Protein AF-U2PX57-F1 (afdb_monomer)

Foldseek 3Di:
DDDDDDDDDDDDDPDDDDDDPPDDDDDDDDDDFDKWKKFWDADPNAIAIETEDEVVLVPDPVSVVVVCVVCCVVPPPHWYKYWYADPVRDIDIDTDPVVNVVVVPDDPVVTPMDMDTD

Mean predicted aligned error: 12.51 Å

Nearest PDB structures (foldseek):
  3p1z-assembly2_G  TM=6.744E-01  e=1.313E-02  Aeropyrum pernix
  2zyz-assembly1_A  TM=5.178E-01  e=3.050E-02  Pyrobaculum aerophilum
  3iey-assembly1_B  TM=5.693E-01  e=1.446E-01  Nanoarchaeum equitans
  8hmy-a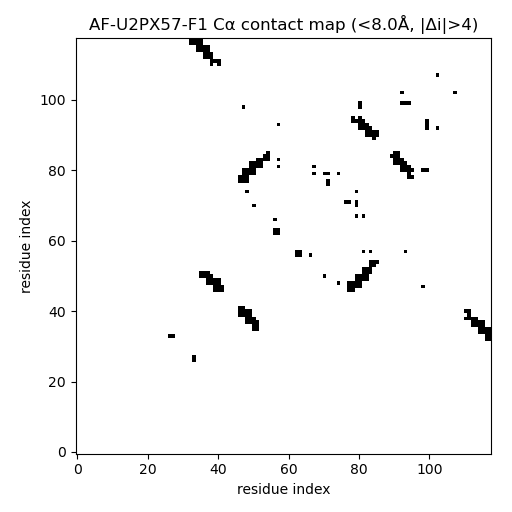ssembly1_B  TM=4.972E-01  e=5.286E-01  Homo sapiens
  6z9u-assembly1_C  TM=5.579E-01  e=1.228E+00  Homo sapiens

Sequence (118 aa):
MLTKYNKLNLKLYIFSFTCRYLLKYIIQKGGAMATFDGALIKEQGVTFAIVVVKPSVLNSSSKIKEARESFGRFFPNVPIVLMAQNSNGIPRYQGRTDIVKFLANVHPSRIPWKRYTY

Organism: Leptotrichia wadei (strain F0279) (NCBI:txid888055)

Radius of gyration: 16.18 Å; Cα contacts (8 Å, |Δi|>4): 126; chains: 1; bounding box: 45×31×34 Å

Secondary structure (DSSP, 8-state):
-----------------S--S-S----SSSSS--EEEEEEEEETTEEEEEEE--TTTTT-HHHHHHHHHHHHTTSTTSPEEEEEE-TTS-EEEES-HHHHHHHHTS-GGGS--EEEE-

pLDDT: mean 71.11, std 21.37, range [27.23, 90.62]

Solvent-accessible surface area (backbone atoms only — not comparable to full-atom values): 7758 Å² total; per-residue (Å²): 133,90,85,85,87,78,90,78,80,92,75,87,81,96,70,74,86,82,90,84,89,84,84,84,89,69,84,82,89,76,101,59,82,54,58,44,47,30,29,81,46,76,53,98,90,48,57,36,33,39,34,61,47,61,49,77,37,78,74,36,74,67,45,44,52,53,50,50,59,63,50,36,76,80,40,72,98,40,58,64,29,41,31,20,53,48,99,84,68,51,78,45,70,51,53,59,66,71,59,42,58,53,50,74,78,46,63,75,86,75,54,71,72,41,81,44,74,105

Structure (mmCIF, N/CA/C/O backbone):
data_AF-U2PX57-F1
#
_entry.id   AF-U2PX57-F1
#
loop_
_atom_site.group_PDB
_atom_site.id
_atom_site.type_symbol
_atom_site.label_atom_id
_atom_site.label_alt_id
_atom_site.label_comp_id
_atom_site.label_asym_id
_atom_site.label_entity_id
_atom_site.label_seq_id
_atom_site.pdbx_PDB_ins_code
_atom_site.Cartn_x
_atom_site.Cartn_y
_atom_site.Cartn_z
_atom_site.occupancy
_atom_site.B_iso_or_equiv
_atom_site.auth_seq_id
_atom_site.auth_comp_id
_atom_site.auth_asym_id
_atom_site.auth_atom_id
_atom_site.pdbx_PDB_model_num
ATOM 1 N N . MET A 1 1 ? -26.541 10.927 13.142 1.00 32.28 1 MET A N 1
ATOM 2 C CA . MET A 1 1 ? -26.989 9.521 13.060 1.00 32.28 1 MET A CA 1
ATOM 3 C C . MET A 1 1 ? -26.607 8.957 11.700 1.00 32.28 1 MET A C 1
ATOM 5 O O . MET A 1 1 ? -26.879 9.592 10.691 1.00 32.28 1 MET A O 1
ATOM 9 N N . LEU A 1 2 ? -25.940 7.799 11.713 1.00 37.22 2 LEU A N 1
ATOM 10 C CA . LEU A 1 2 ? -25.782 6.840 10.606 1.00 37.22 2 LEU A CA 1
ATOM 11 C C . LEU A 1 2 ? -27.170 6.591 9.954 1.00 37.22 2 LEU A C 1
ATOM 13 O O . LEU A 1 2 ? -28.179 6.757 10.626 1.00 37.22 2 LEU A O 1
ATOM 17 N N . THR A 1 3 ? -27.396 6.187 8.705 1.00 38.72 3 THR A N 1
ATOM 18 C CA . THR A 1 3 ? -26.723 5.229 7.815 1.00 38.72 3 THR A CA 1
ATOM 19 C C . THR A 1 3 ? -27.594 5.189 6.548 1.00 38.72 3 THR A C 1
ATOM 21 O O . THR A 1 3 ? -28.814 5.133 6.694 1.00 38.72 3 THR A O 1
ATOM 24 N N . LYS A 1 4 ? -27.034 5.136 5.332 1.00 34.50 4 LYS A N 1
ATOM 25 C CA . LYS A 1 4 ? -27.722 4.537 4.163 1.00 34.50 4 LYS A CA 1
ATOM 26 C C . LYS A 1 4 ? -26.760 4.382 2.982 1.00 34.50 4 LYS A C 1
ATOM 28 O O . LYS A 1 4 ? -26.761 5.184 2.057 1.00 34.50 4 LYS A O 1
ATOM 33 N N . TYR A 1 5 ? -25.928 3.341 3.010 1.00 35.88 5 TYR A N 1
ATOM 34 C CA . TYR A 1 5 ? -25.342 2.828 1.771 1.00 35.88 5 TYR A CA 1
ATOM 35 C C . TYR A 1 5 ? -26.205 1.681 1.272 1.00 35.88 5 TYR A C 1
ATOM 37 O O . TYR A 1 5 ? -26.484 0.716 1.981 1.00 35.88 5 TYR A O 1
ATOM 45 N N . ASN A 1 6 ? -26.733 1.919 0.079 1.00 34.66 6 ASN A N 1
ATOM 46 C CA . ASN A 1 6 ? -27.880 1.256 -0.489 1.00 34.66 6 ASN A CA 1
ATOM 47 C C . ASN A 1 6 ? -27.465 -0.029 -1.206 1.00 34.66 6 ASN A C 1
ATOM 49 O O . ASN A 1 6 ? -26.448 -0.109 -1.892 1.00 34.66 6 ASN A O 1
ATOM 53 N N . LYS A 1 7 ? -28.318 -1.021 -1.015 1.00 41.84 7 LYS A N 1
ATOM 54 C CA . LYS A 1 7 ? -28.321 -2.363 -1.571 1.00 41.84 7 LYS A CA 1
ATOM 55 C C . LYS A 1 7 ? -28.434 -2.291 -3.098 1.00 41.84 7 LYS A C 1
ATOM 57 O O . LYS A 1 7 ? -29.490 -1.935 -3.607 1.00 41.84 7 LYS A O 1
ATOM 62 N N . LEU A 1 8 ? -27.387 -2.677 -3.828 1.00 36.06 8 LEU A N 1
ATOM 63 C CA . LEU A 1 8 ? -27.478 -2.985 -5.258 1.00 36.06 8 LEU A CA 1
ATOM 64 C C . LEU A 1 8 ? -26.941 -4.393 -5.525 1.00 36.06 8 LEU A C 1
ATOM 66 O O . LEU A 1 8 ? -25.745 -4.637 -5.614 1.00 36.06 8 LEU A O 1
ATOM 70 N N . ASN A 1 9 ? -27.911 -5.304 -5.584 1.00 27.73 9 ASN A N 1
ATOM 71 C CA . ASN A 1 9 ? -28.014 -6.438 -6.496 1.00 27.73 9 ASN A CA 1
ATOM 72 C C . ASN A 1 9 ? -26.737 -7.214 -6.836 1.00 27.73 9 ASN A C 1
ATOM 74 O O . ASN A 1 9 ? -26.102 -7.058 -7.873 1.00 27.73 9 ASN A O 1
ATOM 78 N N . LEU A 1 10 ? -26.517 -8.196 -5.973 1.00 38.50 10 LEU A N 1
ATOM 79 C CA . LEU A 1 10 ? -26.039 -9.527 -6.299 1.00 38.50 10 LEU A CA 1
ATOM 80 C C . LEU A 1 10 ? -26.907 -10.140 -7.426 1.00 38.50 10 LEU A C 1
ATOM 82 O O . LEU A 1 10 ? -28.044 -10.521 -7.158 1.00 38.50 10 LEU A O 1
ATOM 86 N N . LYS A 1 11 ? -26.399 -10.245 -8.662 1.00 30.42 11 LYS A N 1
ATOM 87 C CA . LYS A 1 11 ? -26.745 -11.322 -9.615 1.00 30.42 11 LYS A CA 1
ATOM 88 C C . LYS A 1 11 ? -25.815 -11.317 -10.841 1.00 30.42 11 LYS A C 1
ATOM 90 O O . LYS A 1 11 ? -25.720 -10.325 -11.547 1.00 30.42 11 LYS A O 1
ATOM 95 N N . LEU A 1 12 ? -25.233 -12.498 -11.073 1.00 30.44 12 LEU A N 1
ATOM 96 C CA . LEU A 1 12 ? -24.615 -13.026 -12.298 1.00 30.44 12 LEU A CA 1
ATOM 97 C C . LEU A 1 12 ? -23.355 -12.320 -12.834 1.00 30.44 12 LEU A C 1
ATOM 99 O O . LEU A 1 12 ? -23.431 -11.274 -13.458 1.00 30.44 12 LEU A O 1
ATOM 103 N N . TYR A 1 13 ? -22.206 -12.996 -12.745 1.00 27.73 13 TYR A N 1
ATOM 104 C CA . TYR A 1 13 ? -21.727 -13.804 -13.877 1.00 27.73 13 TYR A CA 1
ATOM 105 C C . TYR A 1 13 ? -20.511 -14.638 -13.447 1.00 27.73 13 TYR A C 1
ATOM 107 O O . TYR A 1 13 ? -19.417 -14.131 -13.209 1.00 27.73 13 TYR A O 1
ATOM 115 N N . ILE A 1 14 ? -20.726 -15.948 -13.340 1.00 36.34 14 ILE A N 1
ATOM 116 C CA . ILE A 1 14 ? -19.666 -16.952 -13.388 1.00 36.34 14 ILE A CA 1
ATOM 117 C C . ILE A 1 14 ? -19.171 -16.930 -14.834 1.00 36.34 14 ILE A C 1
ATOM 119 O O . ILE A 1 14 ? -19.865 -17.426 -15.714 1.00 36.34 14 ILE A O 1
ATOM 123 N N . PHE A 1 15 ? -18.021 -16.314 -15.105 1.00 27.23 15 PHE A N 1
ATOM 124 C CA . PHE A 1 15 ? -17.370 -16.429 -16.407 1.00 27.23 15 PHE A CA 1
ATOM 125 C C . PHE A 1 15 ? -15.858 -16.553 -16.223 1.00 27.23 15 PHE A C 1
ATOM 127 O O . PHE A 1 15 ? -15.189 -15.630 -15.773 1.00 27.23 15 PHE A O 1
ATOM 134 N N . SER A 1 16 ? -15.372 -17.740 -16.576 1.00 29.48 16 SER A N 1
ATOM 135 C CA . SER A 1 16 ? -14.001 -18.072 -16.955 1.00 29.48 16 SER A CA 1
ATOM 136 C C . SER A 1 16 ? -12.875 -17.661 -16.002 1.00 29.48 16 SER A C 1
ATOM 138 O O . SER A 1 16 ? -12.314 -16.569 -16.043 1.00 29.48 16 SER A O 1
ATOM 140 N N . PHE A 1 17 ? -12.447 -18.665 -15.242 1.00 45.09 17 PHE A N 1
ATOM 141 C CA . PHE A 1 17 ? -11.056 -18.901 -14.876 1.00 45.09 17 PHE A CA 1
ATOM 142 C C . PHE A 1 17 ? -10.087 -18.589 -16.038 1.00 45.09 17 PHE A C 1
ATOM 144 O O . PHE A 1 17 ? -10.403 -18.806 -17.206 1.00 45.09 17 PHE A O 1
ATOM 151 N N . THR A 1 18 ? -8.874 -18.172 -15.672 1.00 40.81 18 THR A N 1
ATOM 152 C CA . THR A 1 18 ? -7.681 -17.913 -16.503 1.00 40.81 18 THR A CA 1
ATOM 153 C C . THR A 1 18 ? -7.643 -16.611 -17.326 1.00 40.81 18 THR A C 1
ATOM 155 O O . THR A 1 18 ? -8.458 -16.342 -18.197 1.00 40.81 18 THR A O 1
ATOM 158 N N . CYS A 1 19 ? -6.574 -15.839 -17.078 1.00 34.34 19 CYS A N 1
ATOM 159 C CA . CYS A 1 19 ? -5.971 -14.874 -18.003 1.00 34.34 19 CYS A CA 1
ATOM 160 C C . CYS A 1 19 ? -6.624 -13.478 -18.160 1.00 34.34 19 CYS A C 1
ATOM 162 O O . CYS A 1 19 ? -7.148 -13.156 -19.224 1.00 34.34 19 CYS A O 1
ATOM 164 N N . ARG A 1 20 ? -6.502 -12.585 -17.150 1.00 34.97 20 ARG A N 1
ATOM 165 C CA . ARG A 1 20 ? -6.417 -11.118 -17.404 1.00 34.97 20 ARG A CA 1
ATOM 166 C C . ARG A 1 20 ? -5.948 -10.196 -16.260 1.00 34.97 20 ARG A C 1
ATOM 168 O O . ARG A 1 20 ? -6.349 -9.042 -16.216 1.00 34.97 20 ARG A O 1
ATOM 175 N N . TYR A 1 21 ? -5.043 -10.636 -15.385 1.00 41.28 21 TYR A N 1
ATOM 176 C CA . TYR A 1 21 ? -4.272 -9.699 -14.534 1.00 41.28 21 TYR A CA 1
ATOM 177 C C . TYR A 1 21 ? -2.809 -9.547 -14.989 1.00 41.28 21 TYR A C 1
ATOM 179 O O . TYR A 1 21 ? -1.967 -9.066 -14.242 1.00 41.28 21 TYR A O 1
ATOM 187 N N . LEU A 1 22 ? -2.507 -9.932 -16.238 1.00 42.06 22 LEU A N 1
ATOM 188 C CA . LEU A 1 22 ? -1.142 -10.017 -16.772 1.00 42.06 22 LEU A CA 1
ATOM 189 C C . LEU A 1 22 ? -0.724 -8.867 -17.708 1.00 42.06 22 LEU A C 1
ATOM 191 O O . LEU A 1 22 ? 0.295 -8.977 -18.376 1.00 42.06 22 LEU A O 1
ATOM 195 N N . LEU A 1 23 ? -1.457 -7.753 -17.784 1.00 38.19 23 LEU A N 1
ATOM 196 C CA . LEU A 1 23 ? -1.040 -6.626 -18.631 1.00 38.19 23 LEU A CA 1
ATOM 197 C C . LEU A 1 23 ? -1.334 -5.267 -17.990 1.00 38.19 23 LEU A C 1
ATOM 199 O O . LEU A 1 23 ? -2.334 -4.625 -18.299 1.00 38.19 23 LEU A O 1
ATOM 203 N N . LYS A 1 24 ? -0.423 -4.825 -17.115 1.00 39.84 24 LYS A N 1
ATOM 204 C CA . LYS A 1 24 ? 0.069 -3.431 -17.049 1.00 39.84 24 LYS A CA 1
ATOM 205 C C . LYS A 1 24 ? 1.236 -3.306 -16.062 1.00 39.84 24 LYS A C 1
ATOM 207 O O . LYS A 1 24 ? 1.220 -2.545 -15.107 1.00 39.84 24 LYS A O 1
ATOM 212 N N . TYR A 1 25 ? 2.286 -4.072 -16.337 1.00 43.22 25 TYR A N 1
ATOM 213 C CA . TYR A 1 25 ? 3.628 -3.822 -15.816 1.00 43.22 25 TYR A CA 1
ATOM 214 C C . TYR A 1 25 ? 4.387 -2.976 -16.853 1.00 43.22 25 TYR A C 1
ATOM 216 O O . TYR A 1 25 ? 4.858 -3.517 -17.846 1.00 43.22 25 TYR A O 1
ATOM 224 N N . ILE A 1 26 ? 4.500 -1.659 -16.651 1.00 41.84 26 ILE A N 1
ATOM 225 C CA . ILE A 1 26 ? 5.427 -0.776 -17.394 1.00 41.84 26 ILE A CA 1
ATOM 226 C C . ILE A 1 26 ? 5.985 0.223 -16.357 1.00 41.84 26 ILE A C 1
ATOM 228 O O . ILE A 1 26 ? 5.244 1.060 -15.862 1.00 41.84 26 ILE A O 1
ATOM 232 N N . ILE A 1 27 ? 7.120 -0.053 -15.694 1.00 43.47 27 ILE A N 1
ATOM 233 C CA . ILE A 1 27 ? 8.500 0.376 -16.048 1.00 43.47 27 ILE A CA 1
ATOM 234 C C . ILE A 1 27 ? 8.622 1.917 -16.056 1.00 43.47 27 ILE A C 1
ATOM 236 O O 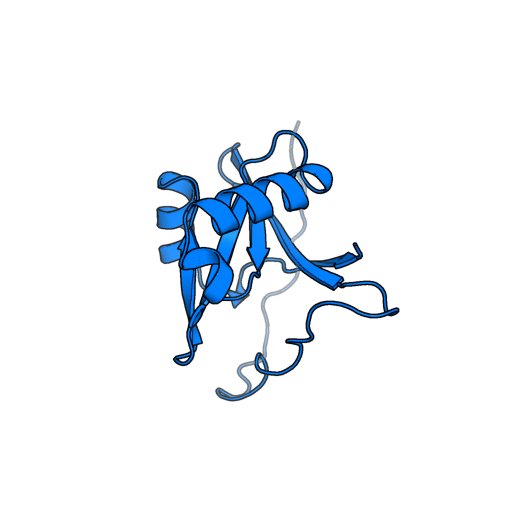. ILE A 1 27 ? 8.044 2.581 -16.896 1.00 43.47 27 ILE A O 1
ATOM 240 N N . GLN A 1 28 ? 9.137 2.533 -14.982 1.00 47.50 28 GLN A N 1
ATOM 241 C CA . GLN A 1 28 ? 10.537 2.978 -14.787 1.00 47.50 28 GLN A CA 1
ATOM 242 C C . GLN A 1 28 ? 11.167 3.754 -15.967 1.00 47.50 28 GLN A C 1
ATOM 244 O O . GLN A 1 28 ? 11.543 3.149 -16.957 1.00 47.50 28 GLN A O 1
ATOM 249 N N . LYS A 1 29 ? 11.405 5.059 -15.733 1.00 45.62 29 LYS A N 1
ATOM 250 C CA . LYS A 1 29 ? 12.325 5.989 -16.428 1.00 45.62 29 LYS A CA 1
ATOM 251 C C . LYS A 1 29 ? 12.055 6.255 -17.923 1.00 45.62 29 LYS A C 1
ATOM 253 O O . LYS A 1 29 ? 12.444 5.479 -18.781 1.00 45.62 29 LYS A O 1
ATOM 258 N N . GLY A 1 30 ? 11.523 7.451 -18.203 1.00 34.44 30 GLY A N 1
ATOM 259 C CA . GLY A 1 30 ? 11.540 8.087 -19.527 1.00 34.44 30 GLY A CA 1
ATOM 260 C C . GLY A 1 30 ? 10.190 8.680 -19.932 1.00 34.44 30 GLY A C 1
ATOM 261 O O . GLY A 1 30 ? 9.335 7.956 -20.419 1.00 34.44 30 GLY A O 1
ATOM 262 N N . GLY A 1 31 ? 10.001 9.989 -19.731 1.00 38.38 31 GLY A N 1
ATOM 263 C CA . GLY A 1 31 ? 9.091 10.845 -20.517 1.00 38.38 31 GLY A CA 1
ATOM 264 C C . GLY A 1 31 ? 7.573 10.588 -20.527 1.00 38.38 31 GLY A C 1
ATOM 265 O O . GLY A 1 31 ? 6.850 11.439 -21.028 1.00 38.38 31 GLY A O 1
ATOM 266 N N . ALA A 1 32 ? 7.061 9.489 -19.973 1.00 43.03 32 ALA A N 1
ATOM 267 C CA . ALA A 1 32 ? 5.629 9.206 -19.869 1.00 43.03 32 ALA A CA 1
ATOM 268 C C . ALA A 1 32 ? 5.235 9.127 -18.390 1.00 43.03 32 ALA A C 1
ATOM 270 O O . ALA A 1 32 ? 5.912 8.455 -17.612 1.00 43.03 32 ALA A O 1
ATOM 271 N N . MET A 1 33 ? 4.174 9.835 -17.991 1.00 53.03 33 MET A N 1
ATOM 272 C CA . MET A 1 33 ? 3.741 9.938 -16.592 1.00 53.03 33 MET A CA 1
ATOM 273 C C . MET A 1 33 ? 3.670 8.555 -15.933 1.00 53.03 33 MET A C 1
ATOM 275 O O . MET A 1 33 ? 2.876 7.702 -16.334 1.00 53.03 33 MET A O 1
ATOM 279 N N . ALA A 1 34 ? 4.538 8.315 -14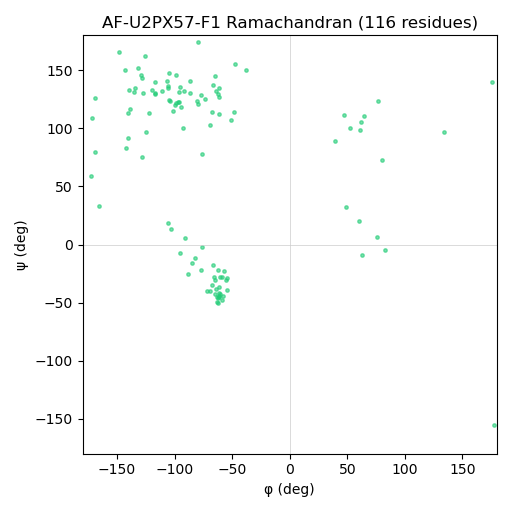.948 1.00 67.19 34 ALA A N 1
ATOM 280 C CA . ALA A 1 34 ? 4.641 7.019 -14.299 1.00 67.19 34 ALA A CA 1
ATOM 281 C C . ALA A 1 34 ? 3.354 6.763 -13.510 1.00 67.19 34 ALA A C 1
ATOM 283 O O . ALA A 1 34 ? 3.062 7.469 -12.553 1.00 67.19 34 ALA A O 1
ATOM 284 N N . THR A 1 35 ? 2.560 5.769 -13.908 1.00 79.56 35 THR A N 1
ATOM 285 C CA . THR A 1 35 ? 1.366 5.383 -13.146 1.00 79.56 35 THR A CA 1
ATOM 286 C C . THR A 1 35 ? 1.641 4.172 -12.275 1.00 79.56 35 THR A C 1
ATOM 288 O O . THR A 1 35 ? 2.363 3.270 -12.697 1.00 79.56 35 THR A O 1
ATOM 291 N N . PHE A 1 36 ? 1.023 4.113 -11.102 1.00 85.00 36 PHE A N 1
ATOM 292 C CA . PHE A 1 36 ? 1.073 2.953 -10.217 1.00 85.00 36 PHE A CA 1
ATOM 293 C C . PHE A 1 36 ? -0.326 2.576 -9.735 1.00 85.00 36 PHE A C 1
ATOM 295 O O . PHE A 1 36 ? -1.207 3.428 -9.633 1.00 85.00 36 PHE A O 1
ATOM 302 N N . ASP A 1 37 ? -0.530 1.299 -9.426 1.00 86.56 37 ASP A N 1
ATOM 303 C CA . ASP A 1 37 ? -1.778 0.828 -8.837 1.00 86.56 37 ASP A CA 1
ATOM 304 C C . ASP A 1 37 ? -1.675 0.841 -7.311 1.00 86.56 37 ASP A C 1
ATOM 306 O O . ASP A 1 37 ? -0.704 0.363 -6.715 1.00 86.56 37 ASP A O 1
ATOM 310 N N . GLY A 1 38 ? -2.695 1.392 -6.668 1.00 88.94 38 GLY A N 1
ATOM 311 C CA . GLY A 1 38 ? -2.819 1.415 -5.223 1.00 88.94 38 GLY A CA 1
ATOM 312 C C . GLY A 1 38 ? -4.273 1.365 -4.779 1.00 88.94 38 GLY A C 1
ATOM 313 O O . GLY A 1 38 ? -5.191 1.563 -5.565 1.00 88.94 38 GLY A O 1
ATOM 314 N N . ALA A 1 39 ? -4.506 1.087 -3.508 1.00 89.00 39 ALA A N 1
ATOM 315 C CA . ALA A 1 39 ? -5.837 1.056 -2.926 1.00 89.00 39 ALA A CA 1
ATOM 316 C C . ALA A 1 39 ? -5.801 1.692 -1.542 1.00 89.00 39 ALA A C 1
ATOM 318 O O . ALA A 1 39 ? -4.939 1.364 -0.730 1.00 89.00 39 ALA A O 1
ATOM 319 N N . LEU A 1 40 ? -6.749 2.584 -1.268 1.00 89.00 40 LEU A N 1
ATOM 320 C CA . LEU A 1 40 ? -6.961 3.145 0.061 1.00 89.00 40 LEU A CA 1
ATOM 321 C C . LEU A 1 40 ? -8.148 2.423 0.695 1.00 89.00 40 LEU A C 1
ATOM 323 O O . LEU A 1 40 ? -9.268 2.519 0.191 1.00 89.00 40 LEU A O 1
ATOM 327 N N . ILE A 1 41 ? -7.892 1.693 1.775 1.00 87.94 41 ILE A N 1
ATOM 328 C CA . ILE A 1 41 ? -8.891 0.891 2.480 1.00 87.94 41 ILE A CA 1
ATOM 329 C C . ILE A 1 41 ? -9.052 1.450 3.889 1.00 87.94 41 ILE A C 1
ATOM 331 O O . ILE A 1 41 ? -8.076 1.827 4.536 1.00 87.94 41 ILE A O 1
ATOM 335 N N . LYS A 1 42 ? -10.294 1.500 4.367 1.00 87.56 42 LYS A N 1
ATOM 336 C CA . LYS A 1 42 ? -10.622 1.834 5.750 1.00 87.56 42 LYS A CA 1
ATOM 337 C C . LYS A 1 42 ? -11.417 0.682 6.342 1.00 87.56 42 LYS A C 1
ATOM 339 O O . LYS A 1 42 ? -12.545 0.453 5.924 1.00 87.56 42 LYS A O 1
ATOM 344 N N . GLU A 1 43 ? -10.825 -0.008 7.305 1.00 82.81 43 GLU A N 1
ATOM 345 C CA . GLU 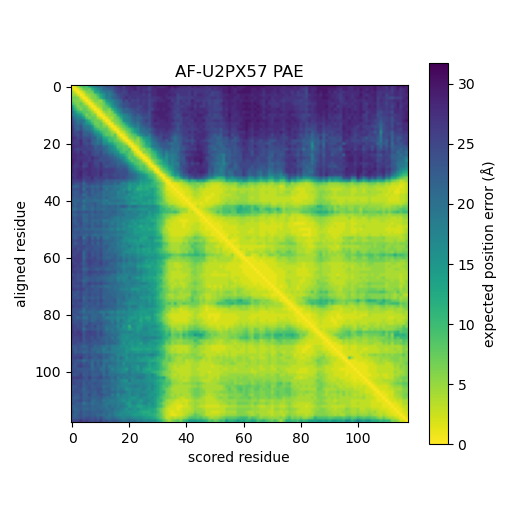A 1 43 ? -11.395 -1.202 7.927 1.00 82.81 43 GLU A CA 1
ATOM 346 C C . GLU A 1 43 ? -11.248 -1.108 9.445 1.00 82.81 43 GLU A C 1
ATOM 348 O O . GLU A 1 43 ? -10.193 -0.712 9.934 1.00 82.81 43 GLU A O 1
ATOM 353 N N . GLN A 1 44 ? -12.305 -1.430 10.199 1.00 79.44 44 GLN A N 1
ATOM 354 C CA . GLN A 1 44 ? -12.295 -1.413 11.677 1.00 79.44 44 GLN A CA 1
ATOM 355 C C . GLN A 1 44 ? -11.718 -0.122 12.312 1.00 79.44 44 GLN A C 1
ATOM 357 O O . GLN A 1 44 ? -11.101 -0.149 13.372 1.00 79.44 44 GLN A O 1
ATOM 362 N N . GLY A 1 45 ? -11.888 1.031 11.655 1.00 81.62 45 GLY A N 1
ATOM 363 C CA . GLY A 1 45 ? -11.339 2.315 12.117 1.00 81.62 45 GLY A CA 1
ATOM 364 C C . GLY A 1 45 ? -9.869 2.567 11.752 1.00 81.62 45 GLY A C 1
ATOM 365 O O . GLY A 1 45 ? -9.386 3.681 11.939 1.00 81.62 45 GLY A O 1
ATOM 366 N N . VAL A 1 46 ? -9.179 1.597 11.151 1.00 83.12 46 VAL A N 1
ATOM 367 C CA . VAL A 1 46 ? -7.817 1.739 10.624 1.00 83.12 46 VAL A CA 1
ATOM 368 C C . VAL A 1 46 ? -7.886 2.046 9.131 1.00 83.12 46 VAL A C 1
ATOM 370 O O . VAL A 1 46 ? -8.452 1.291 8.345 1.00 83.12 46 VAL A O 1
ATOM 373 N N . THR A 1 47 ? -7.301 3.171 8.724 1.00 88.81 47 THR A N 1
ATOM 374 C CA . THR A 1 47 ? -7.121 3.493 7.301 1.00 88.81 47 THR A CA 1
ATOM 375 C C . THR A 1 47 ? -5.723 3.069 6.889 1.00 88.81 47 THR A C 1
ATOM 377 O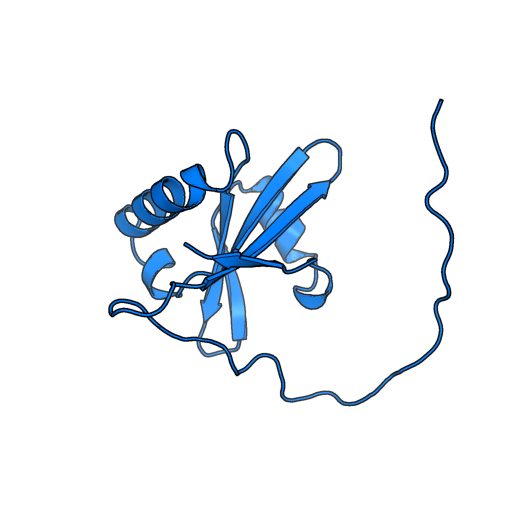 O . THR A 1 47 ? -4.770 3.387 7.594 1.00 88.81 47 THR A O 1
ATOM 380 N N . PHE A 1 48 ? -5.586 2.350 5.780 1.00 89.25 48 PHE A N 1
ATOM 381 C CA . PHE A 1 48 ? -4.299 1.915 5.250 1.00 89.25 48 PHE A CA 1
ATOM 382 C C . PHE A 1 48 ? -4.274 1.952 3.725 1.00 89.25 48 PHE A C 1
ATOM 384 O O . PHE A 1 48 ? -5.295 1.777 3.056 1.00 89.25 48 PHE A O 1
ATOM 391 N N . ALA A 1 49 ? -3.086 2.189 3.180 1.00 90.62 49 ALA A N 1
ATOM 392 C CA . ALA A 1 49 ? -2.847 2.220 1.749 1.00 90.62 49 ALA A CA 1
ATOM 393 C C . ALA A 1 49 ? -2.098 0.956 1.329 1.00 90.62 49 ALA A C 1
ATOM 395 O O . ALA A 1 49 ? -1.147 0.539 1.989 1.00 90.62 49 ALA A O 1
ATOM 396 N N . ILE A 1 50 ? -2.511 0.356 0.221 1.00 89.75 50 ILE A N 1
ATOM 397 C CA . ILE A 1 50 ? -1.817 -0.750 -0.435 1.00 89.75 50 ILE A CA 1
ATOM 398 C C . ILE A 1 50 ? -1.258 -0.212 -1.739 1.00 89.75 50 ILE A C 1
ATOM 400 O O . ILE A 1 50 ? -1.989 0.424 -2.492 1.00 89.75 50 ILE A O 1
ATOM 404 N N . VAL A 1 51 ? 0.011 -0.477 -2.021 1.00 89.19 51 VAL A N 1
ATOM 405 C CA . VAL A 1 51 ? 0.652 -0.059 -3.270 1.00 89.19 51 VAL A CA 1
ATOM 406 C C . VAL A 1 51 ? 1.304 -1.258 -3.936 1.00 89.19 51 VAL A C 1
ATOM 408 O O . VAL A 1 51 ? 2.056 -1.993 -3.290 1.00 89.19 51 VAL A O 1
ATOM 411 N N . VAL A 1 52 ? 1.026 -1.444 -5.226 1.00 87.56 52 VAL A N 1
ATOM 412 C CA . VAL A 1 52 ? 1.646 -2.495 -6.031 1.00 87.56 52 VAL A CA 1
ATOM 413 C C . VAL A 1 52 ? 3.038 -2.039 -6.461 1.00 87.56 52 VAL A C 1
ATOM 415 O O . VAL A 1 52 ? 3.205 -1.018 -7.127 1.00 87.56 52 VAL A O 1
ATOM 418 N N . VAL A 1 53 ? 4.053 -2.808 -6.081 1.00 86.50 53 VAL A N 1
ATOM 419 C CA . VAL A 1 53 ? 5.460 -2.566 -6.404 1.00 86.50 53 VAL A CA 1
ATOM 420 C C . VAL A 1 53 ? 6.086 -3.786 -7.068 1.00 86.50 53 VAL A C 1
ATOM 422 O O . VAL A 1 53 ? 5.594 -4.911 -6.970 1.00 86.50 53 VAL A O 1
ATOM 425 N N . LYS A 1 54 ? 7.228 -3.570 -7.727 1.00 83.25 54 LYS A N 1
ATOM 426 C CA . LYS A 1 54 ? 8.018 -4.672 -8.279 1.00 83.25 54 LYS A CA 1
ATOM 427 C C . LYS A 1 54 ? 8.559 -5.557 -7.145 1.00 83.25 54 LYS A C 1
ATOM 429 O O . LYS A 1 54 ? 8.997 -5.020 -6.125 1.00 83.25 54 LYS A O 1
ATOM 434 N N . PRO A 1 55 ? 8.661 -6.885 -7.334 1.00 84.19 55 PRO A N 1
ATOM 435 C CA . PRO A 1 55 ? 9.234 -7.786 -6.327 1.00 84.19 55 PRO A CA 1
ATOM 436 C C . PRO A 1 55 ? 10.681 -7.429 -5.960 1.00 84.19 55 PRO A C 1
ATOM 438 O O . PRO A 1 55 ? 11.087 -7.613 -4.816 1.00 84.19 55 PRO A O 1
ATOM 441 N N . SER A 1 56 ? 11.433 -6.821 -6.884 1.00 82.69 56 SER A N 1
ATOM 442 C CA . SER A 1 56 ? 12.792 -6.324 -6.639 1.00 82.69 56 SER A CA 1
ATOM 443 C C . SER A 1 56 ? 12.882 -5.222 -5.580 1.00 82.69 56 SER A C 1
ATOM 445 O O . SER A 1 56 ? 13.952 -5.028 -5.006 1.00 82.69 56 SER A O 1
ATOM 447 N N . VAL A 1 57 ? 11.783 -4.512 -5.302 1.00 83.44 57 VAL A N 1
ATOM 448 C CA . VAL A 1 57 ? 11.707 -3.523 -4.218 1.00 83.44 57 VAL A CA 1
ATOM 449 C C . VAL A 1 57 ? 11.688 -4.228 -2.867 1.00 83.44 57 VAL A C 1
ATOM 451 O O . VAL A 1 57 ? 12.388 -3.806 -1.956 1.00 83.44 57 VAL A O 1
ATOM 454 N N . LEU A 1 58 ? 10.962 -5.345 -2.753 1.00 83.00 58 LEU A N 1
ATOM 455 C CA . LEU A 1 58 ? 10.842 -6.104 -1.505 1.00 83.00 58 LEU A CA 1
ATOM 456 C C . LEU A 1 58 ? 12.083 -6.949 -1.171 1.00 83.00 58 LEU A C 1
ATOM 458 O O . LEU A 1 58 ? 12.085 -7.631 -0.150 1.00 83.00 58 LEU A O 1
ATOM 462 N N . ASN A 1 59 ? 13.108 -6.967 -2.025 1.00 84.31 59 ASN A N 1
ATOM 463 C CA . ASN A 1 59 ? 14.323 -7.758 -1.802 1.00 84.31 59 ASN A CA 1
ATOM 464 C C . ASN A 1 59 ? 15.362 -7.044 -0.928 1.00 84.31 59 ASN A C 1
ATOM 466 O O . ASN A 1 59 ? 16.276 -7.691 -0.427 1.00 84.31 59 ASN A O 1
ATOM 470 N N . SER A 1 60 ? 15.248 -5.727 -0.740 1.00 83.94 60 SER A N 1
ATOM 471 C CA . SER A 1 60 ? 16.216 -4.945 0.036 1.00 83.94 60 SER A CA 1
ATOM 472 C C . SER A 1 60 ? 15.496 -3.992 0.980 1.00 83.94 60 SER A C 1
ATOM 474 O O . SER A 1 60 ? 14.626 -3.233 0.555 1.00 83.94 60 SER A O 1
ATOM 476 N N . SER A 1 61 ? 15.901 -3.976 2.251 1.00 83.88 61 SER A N 1
ATOM 477 C CA . SER A 1 61 ? 15.368 -3.057 3.268 1.00 83.88 61 SER A CA 1
ATOM 478 C C . SER A 1 61 ? 15.480 -1.588 2.843 1.00 83.88 61 SER A C 1
ATOM 480 O O . SER A 1 61 ? 14.530 -0.827 3.022 1.00 83.88 61 SER A O 1
ATOM 482 N N . SER A 1 62 ? 16.585 -1.208 2.195 1.00 84.50 62 SER A N 1
ATOM 483 C CA . SER A 1 62 ? 16.803 0.150 1.683 1.00 84.50 62 SER A CA 1
ATOM 484 C C . SER A 1 62 ? 15.765 0.555 0.631 1.00 84.50 62 SER A C 1
ATOM 486 O O . SER A 1 62 ? 15.171 1.624 0.737 1.00 84.50 62 SER A O 1
ATOM 488 N N . LYS A 1 63 ? 15.467 -0.328 -0.334 1.00 83.88 63 LYS A N 1
ATOM 489 C CA . LYS A 1 63 ? 14.459 -0.073 -1.381 1.00 83.88 63 LYS A CA 1
ATOM 490 C C . LYS A 1 63 ? 13.045 -0.016 -0.819 1.00 83.88 63 LYS A C 1
ATOM 492 O O . LYS A 1 63 ? 12.223 0.764 -1.285 1.00 83.88 63 LYS A O 1
ATOM 497 N N . ILE A 1 64 ? 12.756 -0.823 0.201 1.00 84.88 64 ILE A N 1
ATOM 498 C CA . ILE A 1 64 ? 11.480 -0.769 0.922 1.00 84.88 64 ILE A CA 1
ATOM 499 C C . ILE A 1 64 ? 11.299 0.603 1.584 1.00 84.88 64 ILE A C 1
ATOM 501 O O . ILE A 1 64 ? 10.210 1.174 1.501 1.00 84.88 64 ILE A O 1
ATOM 505 N N . LYS A 1 65 ? 12.346 1.131 2.233 1.00 85.81 65 LYS A N 1
ATOM 506 C CA . LYS A 1 65 ? 12.317 2.462 2.858 1.00 85.81 65 LYS A CA 1
ATOM 507 C C . LYS A 1 65 ? 12.099 3.554 1.811 1.00 85.81 65 LYS A C 1
ATOM 509 O O . LYS A 1 65 ? 11.168 4.337 1.953 1.00 85.81 65 LYS A O 1
ATOM 514 N N . GLU A 1 66 ? 12.871 3.524 0.728 1.00 85.69 66 GLU A N 1
ATOM 515 C CA . GLU A 1 66 ? 12.764 4.469 -0.392 1.00 85.69 66 GLU A CA 1
ATOM 516 C C . GLU A 1 66 ? 11.364 4.459 -1.032 1.00 85.69 66 GLU A C 1
ATOM 518 O O . GLU A 1 66 ? 10.768 5.510 -1.275 1.00 85.69 66 GL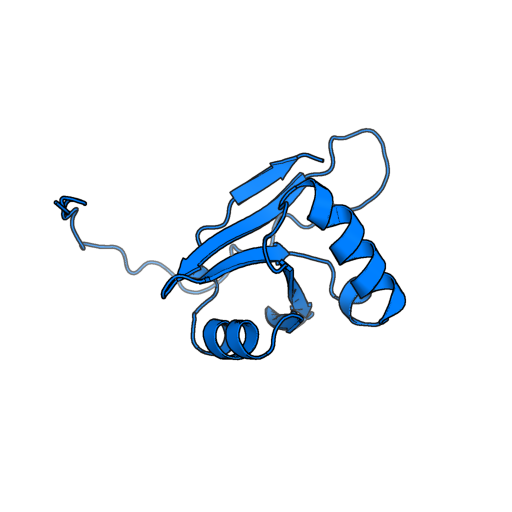U A O 1
ATOM 523 N N . ALA A 1 67 ? 10.798 3.269 -1.257 1.00 85.44 67 ALA A N 1
ATOM 524 C CA . ALA A 1 67 ? 9.448 3.126 -1.786 1.00 85.44 67 ALA A CA 1
ATOM 525 C C . ALA A 1 67 ? 8.408 3.713 -0.825 1.00 85.44 67 ALA A C 1
ATOM 527 O O . ALA A 1 67 ? 7.533 4.462 -1.253 1.00 85.44 67 ALA A O 1
ATOM 528 N N . ARG A 1 68 ? 8.510 3.427 0.479 1.00 86.56 68 ARG A N 1
ATOM 529 C CA . ARG A 1 68 ? 7.599 4.002 1.481 1.00 86.56 68 ARG A CA 1
ATOM 530 C C . ARG A 1 68 ? 7.687 5.521 1.545 1.00 86.56 68 ARG A C 1
ATOM 532 O O . ARG A 1 68 ? 6.648 6.162 1.621 1.00 86.56 68 ARG A O 1
ATOM 539 N N . GLU A 1 69 ? 8.886 6.089 1.483 1.00 84.81 69 GLU A N 1
ATOM 540 C CA . GLU A 1 69 ? 9.081 7.543 1.462 1.00 84.81 69 GLU A CA 1
ATOM 541 C C . GLU A 1 69 ? 8.488 8.168 0.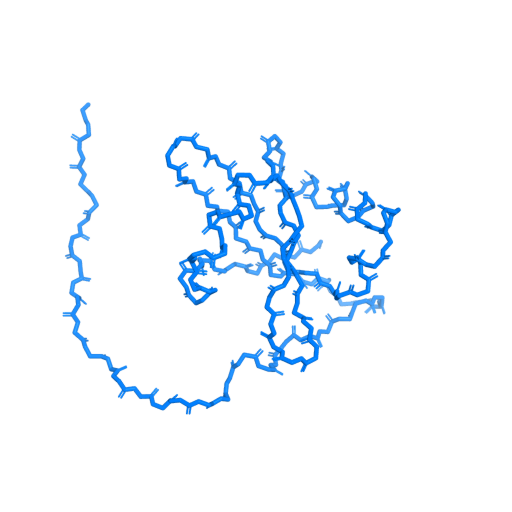188 1.00 84.81 69 GLU A C 1
ATOM 543 O O . GLU A 1 69 ? 7.774 9.168 0.259 1.00 84.81 69 GLU A O 1
ATOM 548 N N . SER A 1 70 ? 8.697 7.530 -0.968 1.00 83.44 70 SER A N 1
ATOM 549 C CA . SER A 1 70 ? 8.143 7.972 -2.254 1.00 83.44 70 SER A CA 1
ATOM 550 C C . SER A 1 70 ? 6.612 7.950 -2.267 1.00 83.44 70 SER A C 1
ATOM 552 O O . SER A 1 70 ? 5.983 8.923 -2.678 1.00 83.44 70 SER A O 1
ATOM 554 N N . PHE A 1 71 ? 6.003 6.863 -1.781 1.00 84.25 71 PHE A N 1
ATOM 555 C CA . PHE A 1 71 ? 4.546 6.725 -1.714 1.00 84.25 71 PHE A CA 1
ATOM 556 C C . PHE A 1 71 ? 3.915 7.505 -0.554 1.00 84.25 71 PHE A C 1
ATOM 558 O O . PHE A 1 71 ? 2.742 7.862 -0.633 1.00 84.25 71 PHE A O 1
ATOM 565 N N . GLY A 1 72 ? 4.688 7.836 0.484 1.00 82.69 72 GLY A N 1
ATOM 566 C CA . GLY A 1 72 ? 4.260 8.676 1.607 1.00 82.69 72 GLY A CA 1
ATOM 567 C C . GLY A 1 72 ? 3.730 10.038 1.170 1.00 82.69 72 GLY A C 1
ATOM 568 O O . GLY A 1 72 ? 2.801 10.559 1.779 1.00 82.69 72 GLY A O 1
ATOM 569 N N . ARG A 1 73 ? 4.248 10.572 0.057 1.00 81.38 73 ARG A N 1
ATOM 570 C CA . ARG A 1 73 ? 3.774 11.827 -0.548 1.00 81.38 73 ARG A CA 1
ATOM 571 C C . ARG A 1 73 ? 2.333 11.741 -1.062 1.00 81.38 73 ARG A C 1
ATOM 573 O O . ARG A 1 73 ? 1.628 12.741 -1.041 1.00 81.38 73 ARG A O 1
ATOM 580 N N . PHE A 1 74 ? 1.894 10.558 -1.496 1.00 78.62 74 PHE A N 1
ATOM 581 C CA . PHE A 1 74 ? 0.539 10.323 -2.008 1.00 78.62 74 PHE A CA 1
ATOM 582 C C . PHE A 1 74 ? -0.452 9.942 -0.901 1.00 78.62 74 PHE A C 1
ATOM 584 O O . PHE A 1 74 ? -1.653 10.167 -1.042 1.00 78.62 74 PHE A O 1
ATOM 591 N N . PHE A 1 75 ? 0.040 9.368 0.199 1.00 82.12 75 PHE A N 1
ATOM 592 C CA . PHE A 1 75 ? -0.776 8.880 1.312 1.00 82.12 75 PHE A CA 1
ATOM 593 C C . PHE A 1 75 ? -0.276 9.454 2.650 1.00 82.12 75 PHE A C 1
ATOM 595 O O . PHE A 1 75 ? 0.366 8.739 3.427 1.00 82.12 75 PHE A O 1
ATOM 602 N N . PRO A 1 76 ? -0.552 10.738 2.948 1.00 77.44 76 PRO A N 1
ATOM 603 C CA . PRO A 1 76 ? -0.115 11.358 4.195 1.00 77.44 76 PRO A CA 1
ATOM 604 C C . PRO A 1 76 ? -0.826 10.732 5.403 1.00 77.44 76 PRO A C 1
ATOM 606 O O . PRO A 1 76 ? -2.036 10.522 5.377 1.00 77.44 76 PRO A O 1
ATOM 609 N N . ASN A 1 77 ? -0.080 10.468 6.483 1.00 81.56 77 ASN A N 1
ATOM 610 C CA . ASN A 1 77 ? -0.584 9.935 7.764 1.00 81.56 77 ASN A CA 1
ATOM 611 C C . ASN A 1 77 ? -1.281 8.563 7.694 1.00 81.56 77 ASN A C 1
ATOM 613 O O . ASN A 1 77 ? -2.033 8.199 8.598 1.00 81.56 77 ASN A O 1
ATOM 617 N N . VAL A 1 78 ? -1.027 7.781 6.643 1.00 86.06 78 VAL A N 1
ATOM 6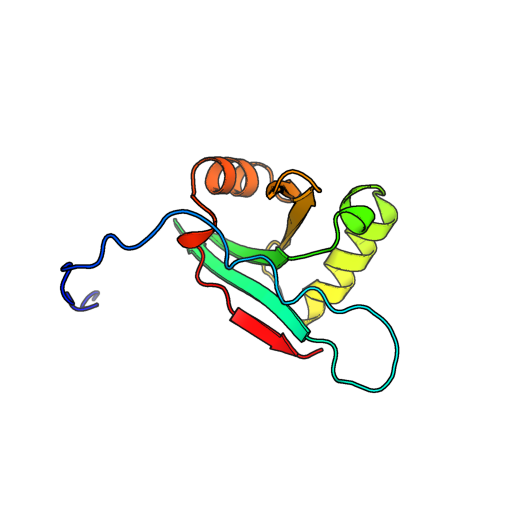18 C CA . VAL A 1 78 ? -1.628 6.458 6.454 1.00 86.06 78 VAL A CA 1
ATOM 619 C C . VAL A 1 78 ? -0.524 5.393 6.394 1.00 86.06 78 VAL A C 1
ATOM 621 O O . VAL A 1 78 ? 0.456 5.575 5.672 1.00 86.06 78 VAL A O 1
ATOM 624 N N . PRO A 1 79 ? -0.637 4.262 7.118 1.00 87.00 79 PRO A N 1
ATOM 625 C CA . PRO A 1 79 ? 0.298 3.151 6.981 1.00 87.00 79 PRO A CA 1
ATOM 626 C C . PRO A 1 79 ? 0.270 2.581 5.557 1.00 87.00 79 PRO A C 1
ATOM 628 O O . PRO A 1 79 ? -0.783 2.198 5.044 1.00 87.00 79 PRO A O 1
ATOM 631 N N . ILE A 1 80 ? 1.452 2.495 4.940 1.00 90.19 80 ILE A N 1
ATOM 632 C CA . ILE A 1 80 ? 1.635 1.996 3.574 1.00 90.19 80 ILE A CA 1
ATOM 633 C C . ILE A 1 80 ? 2.094 0.540 3.611 1.00 90.19 80 ILE A C 1
ATOM 635 O O . ILE A 1 80 ? 3.166 0.204 4.132 1.00 90.19 80 ILE A O 1
ATOM 639 N N . VAL A 1 81 ? 1.288 -0.323 3.005 1.00 90.31 81 VAL A N 1
ATOM 640 C CA . VAL A 1 81 ? 1.598 -1.723 2.743 1.00 90.31 81 VAL A CA 1
ATOM 641 C C . VAL A 1 81 ? 2.055 -1.858 1.301 1.00 90.31 81 VAL A C 1
ATOM 643 O O . VAL A 1 81 ? 1.335 -1.529 0.361 1.00 90.31 81 VAL A O 1
ATOM 646 N N . LEU A 1 82 ? 3.267 -2.371 1.125 1.00 90.56 82 LEU A N 1
ATOM 647 C CA . LEU A 1 82 ? 3.791 -2.693 -0.192 1.00 90.56 82 LEU A CA 1
ATOM 648 C C . LEU A 1 82 ? 3.348 -4.105 -0.560 1.00 90.56 82 LEU A C 1
ATOM 650 O O . LEU A 1 82 ? 3.512 -5.036 0.228 1.00 90.56 82 LEU A O 1
ATOM 654 N N . MET A 1 83 ? 2.799 -4.261 -1.754 1.00 89.19 83 MET A N 1
ATOM 655 C CA . MET A 1 83 ? 2.398 -5.540 -2.320 1.00 89.19 83 MET A CA 1
ATOM 656 C C . MET A 1 83 ? 3.227 -5.793 -3.572 1.00 89.19 83 MET A C 1
ATOM 658 O O . MET A 1 83 ? 3.321 -4.928 -4.434 1.00 89.19 83 MET A O 1
ATOM 662 N N . ALA A 1 84 ? 3.836 -6.966 -3.684 1.00 87.38 84 ALA A N 1
ATOM 663 C CA . ALA A 1 84 ? 4.482 -7.396 -4.916 1.00 87.38 84 ALA A CA 1
ATOM 664 C C . ALA A 1 84 ? 3.994 -8.783 -5.301 1.00 87.38 84 ALA A C 1
ATOM 666 O O . ALA A 1 84 ? 3.769 -9.625 -4.439 1.00 87.38 84 ALA A O 1
ATOM 667 N N . GLN A 1 85 ? 3.876 -9.045 -6.594 1.00 83.69 85 GLN A N 1
ATOM 668 C CA . GLN A 1 85 ? 3.630 -10.393 -7.096 1.00 83.69 85 GLN A CA 1
ATOM 669 C C . GLN A 1 85 ? 4.961 -11.037 -7.475 1.00 83.69 85 GLN A C 1
ATOM 671 O O . GLN A 1 85 ? 5.819 -10.391 -8.083 1.00 83.69 85 GLN A O 1
ATOM 676 N N . ASN A 1 86 ? 5.151 -12.299 -7.090 1.00 79.25 86 ASN A N 1
ATOM 677 C CA . ASN A 1 86 ? 6.258 -13.099 -7.606 1.00 79.25 86 ASN A CA 1
ATOM 678 C C . ASN A 1 86 ? 5.929 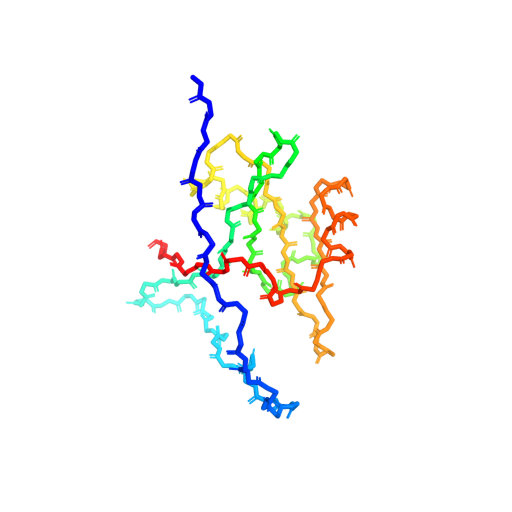-13.641 -9.012 1.00 79.25 86 ASN A C 1
ATOM 680 O O . ASN A 1 86 ? 4.808 -13.501 -9.501 1.00 79.25 86 ASN A O 1
ATOM 684 N N . SER A 1 87 ? 6.902 -14.290 -9.655 1.00 76.75 87 SER A N 1
ATOM 685 C CA . SER A 1 87 ? 6.726 -14.944 -10.964 1.00 76.75 87 SER A CA 1
ATOM 686 C C . SER A 1 87 ? 5.613 -15.997 -10.984 1.00 76.75 87 SER A C 1
ATOM 688 O O . SER A 1 87 ? 5.065 -16.286 -12.040 1.00 76.75 87 SER A O 1
ATOM 690 N N . ASN A 1 88 ? 5.255 -16.539 -9.818 1.00 75.94 88 ASN A N 1
ATOM 691 C CA . ASN A 1 88 ? 4.228 -17.565 -9.657 1.00 75.94 88 ASN A CA 1
ATOM 692 C C . ASN A 1 88 ? 2.833 -16.955 -9.407 1.00 75.94 88 ASN A C 1
ATOM 694 O O . ASN A 1 88 ? 1.890 -17.682 -9.112 1.00 75.94 88 ASN A O 1
ATOM 698 N N . GLY A 1 89 ? 2.696 -15.623 -9.471 1.00 73.81 89 GLY A N 1
ATOM 699 C CA . GLY A 1 89 ? 1.439 -14.907 -9.229 1.00 73.81 89 GLY A CA 1
ATOM 700 C C . GLY A 1 89 ? 1.033 -14.800 -7.755 1.00 73.81 89 GLY A C 1
ATOM 701 O O . GLY A 1 89 ? -0.052 -14.304 -7.453 1.00 73.81 89 GLY A O 1
ATOM 702 N N . ILE A 1 90 ? 1.890 -15.228 -6.825 1.00 79.81 90 ILE A N 1
ATOM 703 C CA . ILE A 1 90 ? 1.623 -15.184 -5.386 1.00 79.81 90 ILE A CA 1
ATOM 704 C C . ILE A 1 90 ? 1.897 -13.761 -4.873 1.00 79.81 90 ILE A C 1
ATOM 706 O O . ILE A 1 90 ? 3.017 -13.255 -5.037 1.00 79.81 90 ILE A O 1
ATOM 710 N N . PRO A 1 91 ? 0.907 -13.101 -4.242 1.00 82.75 91 PRO A N 1
ATOM 711 C CA . PRO A 1 91 ? 1.087 -11.785 -3.653 1.00 82.75 91 PRO A CA 1
ATOM 712 C C . PRO A 1 91 ? 1.907 -11.884 -2.360 1.00 82.75 91 PRO A C 1
ATOM 714 O O . PRO A 1 91 ? 1.550 -12.596 -1.423 1.00 82.75 91 PRO A O 1
ATOM 717 N N . ARG A 1 92 ? 3.002 -11.130 -2.290 1.00 87.31 92 ARG A N 1
ATOM 718 C CA . ARG A 1 92 ? 3.801 -10.911 -1.086 1.00 87.31 92 ARG A CA 1
ATOM 719 C C . ARG A 1 92 ? 3.525 -9.513 -0.556 1.00 87.31 92 ARG A C 1
ATOM 721 O O . ARG A 1 92 ? 3.704 -8.529 -1.271 1.00 87.31 92 ARG A O 1
ATOM 728 N N . TYR A 1 93 ? 3.125 -9.435 0.705 1.00 88.50 93 TYR A N 1
ATOM 729 C CA . TYR A 1 93 ? 2.827 -8.177 1.380 1.00 88.50 93 TYR A CA 1
ATOM 730 C C . TYR A 1 93 ? 3.926 -7.830 2.377 1.00 88.50 93 TYR A C 1
ATOM 732 O O . TYR A 1 93 ? 4.428 -8.698 3.090 1.00 88.50 93 TYR A O 1
ATOM 740 N N . GLN A 1 94 ? 4.280 -6.550 2.453 1.00 87.12 94 GLN A N 1
ATOM 741 C CA . GLN A 1 94 ? 5.243 -6.039 3.415 1.00 87.12 94 GLN A CA 1
ATOM 742 C C . GLN A 1 94 ? 4.787 -4.704 3.995 1.00 87.12 94 GLN A C 1
ATOM 744 O O . GLN A 1 94 ? 4.697 -3.679 3.318 1.00 87.12 94 GLN A O 1
ATOM 749 N N . GLY A 1 95 ? 4.543 -4.696 5.297 1.00 87.31 95 GLY A N 1
ATOM 750 C CA . GLY A 1 95 ? 3.950 -3.564 5.990 1.00 87.31 95 GLY A CA 1
ATOM 751 C C . GLY A 1 95 ? 3.739 -3.883 7.456 1.00 87.31 95 GLY A C 1
ATOM 752 O O . GLY A 1 95 ? 4.418 -4.741 8.018 1.00 87.31 95 GLY A O 1
ATOM 753 N N . ARG A 1 96 ? 2.780 -3.186 8.054 1.00 85.62 96 ARG A N 1
ATOM 754 C CA . ARG A 1 96 ? 2.332 -3.446 9.418 1.00 85.62 96 ARG A CA 1
ATOM 755 C C . ARG A 1 96 ? 1.741 -4.860 9.509 1.00 85.62 96 ARG A C 1
ATOM 757 O O . ARG A 1 96 ? 0.926 -5.246 8.671 1.00 85.62 96 ARG A O 1
ATOM 764 N N . THR A 1 97 ? 2.188 -5.644 10.486 1.00 85.94 97 THR A N 1
ATOM 765 C CA . THR A 1 97 ? 1.913 -7.089 10.574 1.00 85.94 97 THR A CA 1
ATOM 766 C C . THR A 1 97 ? 0.425 -7.424 10.707 1.00 85.94 97 THR A C 1
ATOM 768 O O . THR A 1 97 ? -0.036 -8.407 10.139 1.00 85.94 97 THR A O 1
ATOM 771 N N . ASP A 1 98 ? -0.332 -6.609 11.433 1.00 86.25 98 ASP A N 1
ATOM 772 C CA . ASP A 1 98 ? -1.792 -6.677 11.564 1.00 86.25 98 ASP A CA 1
ATOM 773 C C . ASP A 1 98 ? -2.500 -6.547 10.207 1.00 86.25 98 ASP A C 1
ATOM 775 O O . ASP A 1 98 ? -3.320 -7.394 9.854 1.00 86.25 98 ASP A O 1
ATOM 779 N N . ILE A 1 99 ? -2.114 -5.558 9.396 1.00 86.06 99 ILE A N 1
ATOM 780 C CA . ILE A 1 99 ? -2.697 -5.344 8.063 1.00 86.06 99 ILE A CA 1
ATOM 781 C C . ILE A 1 99 ? -2.278 -6.465 7.107 1.00 86.06 99 ILE A C 1
ATOM 783 O O . ILE A 1 99 ? -3.088 -6.959 6.329 1.00 86.06 99 ILE A O 1
ATOM 787 N N . VAL A 1 100 ? -1.022 -6.912 7.175 1.00 87.56 100 VAL A N 1
ATOM 788 C CA . VAL A 1 100 ? -0.536 -8.036 6.361 1.00 87.56 100 VAL A CA 1
ATOM 789 C C . VAL A 1 100 ? -1.315 -9.318 6.671 1.00 87.56 100 VAL A C 1
ATOM 791 O O . VAL A 1 100 ? -1.722 -10.015 5.746 1.00 87.56 100 VAL A O 1
ATOM 794 N N . LYS A 1 101 ? -1.581 -9.608 7.951 1.00 87.19 101 LYS A N 1
ATOM 795 C CA . LYS A 1 101 ? -2.412 -10.750 8.369 1.00 87.19 101 LYS A CA 1
ATOM 796 C C . LYS A 1 101 ? -3.856 -10.623 7.883 1.00 87.19 101 LYS A C 1
ATOM 798 O O . LYS A 1 101 ? -4.448 -11.621 7.478 1.00 87.19 101 LYS A O 1
ATOM 803 N N . PHE A 1 102 ? -4.413 -9.414 7.887 1.00 85.75 102 PHE A N 1
ATOM 804 C CA . PHE A 1 102 ? -5.726 -9.155 7.300 1.00 85.75 102 PHE A CA 1
ATOM 805 C C . PHE A 1 102 ? -5.726 -9.444 5.791 1.00 85.75 102 PHE A C 1
ATOM 807 O O . PHE A 1 102 ? -6.546 -10.222 5.309 1.00 85.75 102 PHE A O 1
ATOM 814 N N . LEU A 1 103 ? -4.752 -8.904 5.054 1.00 84.12 103 LEU A N 1
ATOM 815 C CA . LEU A 1 103 ? -4.635 -9.083 3.604 1.00 84.12 103 LEU A CA 1
ATOM 816 C C . LEU A 1 103 ? -4.334 -10.522 3.186 1.00 84.12 103 LEU A C 1
ATOM 818 O O . LEU A 1 103 ? -4.748 -10.929 2.106 1.00 84.12 103 LEU A O 1
ATOM 822 N N . ALA A 1 104 ? -3.674 -11.311 4.034 1.00 83.31 104 ALA A N 1
ATOM 823 C CA . ALA A 1 104 ? -3.454 -12.733 3.783 1.00 83.31 104 ALA A CA 1
ATOM 824 C C . ALA A 1 104 ? -4.771 -13.526 3.663 1.00 83.31 104 ALA A C 1
ATOM 826 O O . ALA A 1 104 ? -4.820 -14.518 2.942 1.00 83.31 104 ALA A O 1
ATOM 827 N N . ASN A 1 105 ? -5.842 -13.068 4.321 1.00 83.69 105 ASN A N 1
ATOM 828 C CA . ASN A 1 105 ? -7.169 -13.690 4.274 1.00 83.69 105 ASN A CA 1
ATOM 829 C C . ASN A 1 105 ? -8.102 -13.056 3.225 1.00 83.69 105 ASN A C 1
ATOM 831 O O . ASN A 1 105 ? -9.202 -13.555 2.981 1.00 83.69 105 ASN A O 1
ATOM 835 N N . VAL A 1 106 ? -7.690 -11.950 2.598 1.00 81.56 106 VAL A N 1
ATOM 836 C CA . VAL A 1 106 ? -8.493 -11.219 1.613 1.00 81.56 106 VAL A CA 1
ATOM 837 C C . VAL A 1 106 ? -7.970 -11.505 0.212 1.00 81.56 106 VAL A C 1
ATOM 839 O O . VAL A 1 106 ? -6.817 -11.236 -0.117 1.00 81.56 106 VAL A O 1
ATOM 842 N N . HIS A 1 107 ? -8.846 -12.005 -0.659 1.00 78.25 107 HIS A N 1
ATOM 843 C CA . HIS A 1 107 ? -8.485 -12.204 -2.059 1.00 78.25 107 HIS A CA 1
ATOM 844 C C . HIS A 1 107 ? -8.175 -10.850 -2.735 1.00 78.25 107 HIS A C 1
ATOM 846 O O . HIS A 1 107 ? -9.006 -9.940 -2.633 1.00 78.25 107 HIS A O 1
ATOM 852 N N . PRO A 1 108 ? -7.060 -10.700 -3.482 1.00 77.94 108 PRO A N 1
ATOM 853 C CA . PRO A 1 108 ? -6.665 -9.432 -4.107 1.00 77.94 108 PRO A CA 1
ATOM 854 C C . PRO A 1 108 ? -7.738 -8.791 -4.995 1.00 77.94 108 PRO A C 1
ATOM 856 O O . PRO A 1 108 ? -7.801 -7.574 -5.112 1.00 77.94 108 PRO A O 1
ATOM 859 N N . SER A 1 109 ? -8.620 -9.587 -5.601 1.00 80.50 109 SER A N 1
ATOM 860 C CA . SER A 1 109 ? -9.734 -9.082 -6.422 1.00 80.50 109 SER A CA 1
ATOM 861 C C . SER A 1 109 ? -10.797 -8.308 -5.635 1.00 80.50 109 SER A C 1
ATOM 863 O O . SER A 1 109 ? -11.583 -7.590 -6.238 1.00 80.50 109 SER A O 1
ATOM 865 N N . ARG A 1 110 ? -10.849 -8.457 -4.303 1.00 81.50 110 ARG A N 1
ATOM 866 C CA . ARG A 1 110 ? -11.761 -7.694 -3.432 1.00 81.50 110 ARG A CA 1
ATOM 867 C C . ARG A 1 110 ? -11.215 -6.312 -3.079 1.00 81.50 110 ARG A C 1
ATOM 869 O O . ARG A 1 110 ? -11.936 -5.500 -2.510 1.00 81.50 110 ARG A O 1
ATOM 876 N N . ILE A 1 111 ? -9.944 -6.056 -3.381 1.00 84.12 111 ILE A N 1
ATOM 877 C CA . ILE A 1 111 ? -9.301 -4.779 -3.101 1.00 84.12 111 ILE A CA 1
ATOM 878 C C . ILE A 1 111 ? -9.762 -3.763 -4.159 1.00 84.12 111 ILE A C 1
ATOM 880 O O . ILE A 1 111 ? -9.672 -4.052 -5.355 1.00 84.12 111 ILE A O 1
ATOM 884 N N . PRO A 1 112 ? -10.247 -2.574 -3.754 1.00 86.50 112 PRO A N 1
ATOM 885 C CA . PRO A 1 112 ? -10.675 -1.532 -4.681 1.00 86.50 112 PRO A CA 1
ATOM 886 C C . PRO A 1 112 ? -9.456 -0.826 -5.290 1.00 86.50 112 PRO A C 1
ATOM 888 O O . PRO A 1 112 ? -9.074 0.268 -4.868 1.00 86.50 112 PRO A O 1
ATOM 891 N N . TRP A 1 113 ? -8.821 -1.474 -6.266 1.00 86.50 113 TRP A N 1
ATOM 892 C CA . TRP A 1 113 ? -7.655 -0.940 -6.964 1.00 86.50 113 TRP A CA 1
ATOM 893 C C . TRP A 1 113 ? -7.980 0.369 -7.688 1.00 86.50 113 TRP A C 1
ATOM 895 O O . TRP A 1 113 ? -8.989 0.492 -8.385 1.00 86.50 113 TRP A O 1
ATOM 905 N N . LYS A 1 114 ? -7.088 1.343 -7.535 1.00 86.38 114 LYS A N 1
ATOM 906 C CA . LYS A 1 114 ? -7.104 2.646 -8.192 1.00 86.38 114 LYS A CA 1
ATOM 907 C C . LYS A 1 114 ? -5.749 2.891 -8.834 1.00 86.38 114 LYS A C 1
ATOM 909 O O . LYS A 1 114 ? -4.714 2.544 -8.272 1.00 86.38 114 LYS A O 1
ATOM 914 N N . ARG A 1 115 ? -5.762 3.535 -9.996 1.00 85.06 115 ARG A N 1
ATOM 915 C CA . ARG A 1 115 ? -4.537 3.910 -10.696 1.00 85.06 115 ARG A CA 1
ATOM 916 C C . ARG A 1 115 ? -4.187 5.355 -10.371 1.00 85.06 115 ARG A C 1
ATOM 918 O O . ARG A 1 115 ? -5.000 6.247 -10.592 1.00 85.06 115 ARG A O 1
ATOM 925 N N . TYR A 1 116 ? -2.991 5.557 -9.844 1.00 82.06 116 TYR A N 1
ATOM 926 C CA . TYR A 1 116 ? -2.425 6.850 -9.485 1.00 82.06 116 TYR A CA 1
ATOM 927 C C . TYR A 1 116 ? -1.372 7.254 -10.511 1.00 82.06 116 TYR A C 1
ATOM 929 O O . TYR A 1 116 ? -0.697 6.401 -11.086 1.00 82.06 116 TYR A O 1
ATOM 937 N N . THR A 1 117 ? -1.240 8.552 -10.746 1.00 79.88 117 THR A N 1
ATOM 938 C CA . THR A 1 117 ? -0.214 9.164 -11.597 1.00 79.88 117 THR A CA 1
ATOM 939 C C . THR A 1 117 ? 0.826 9.833 -10.704 1.00 79.88 117 THR A C 1
ATOM 941 O O . THR A 1 117 ? 0.443 10.487 -9.733 1.00 79.88 117 THR A O 1
ATOM 944 N N . TYR A 1 118 ? 2.107 9.628 -11.009 1.00 65.50 118 TYR A N 1
ATOM 945 C CA . TYR A 1 118 ? 3.234 10.274 -10.335 1.00 65.50 118 TYR A CA 1
ATOM 946 C C . TYR A 1 118 ? 3.324 11.761 -10.672 1.00 65.50 118 TYR A C 1
ATOM 948 O O . TYR A 1 118 ? 3.028 12.101 -11.840 1.00 65.50 118 TYR A O 1
#